Protein AF-A0A8S9QZL0-F1 (afdb_monomer)

Sequence (171 aa):
MKSRIELSNHKKEVDEIERLVFGTEIEQVEHLIVATAEAKIVEEADKMVEAKILKGDEPRAEKPVAKRADLMLKEVKLEDTTKFEQSPYDKLPFPQRVLTKAQKKVISKFRKDLSDIGLKLPAILGMREAHVQMMLIKDIVDHQAEVAELLNISTLKLDPPEVPNSVSTGC

Organism: Brassica cretica (NCBI:txid69181)

pLDDT: mean 72.07, std 17.58, range [36.28, 97.75]

Mean predicted aligned error: 22.28 Å

Radius of gyration: 30.9 Å; Cα contacts (8 Å, |Δi|>4): 18; chains: 1; bounding box: 81×70×77 Å

Solvent-accessible surface area (backbone atoms only — not comparable to full-atom values): 10980 Å² total; per-residue (Å²): 132,84,51,77,65,57,57,53,52,53,51,52,54,50,56,51,48,48,48,63,67,64,44,62,59,55,56,50,51,51,53,50,52,49,54,55,52,52,52,51,53,52,55,51,49,51,53,54,50,53,57,47,64,76,54,77,77,82,89,79,84,86,85,84,93,86,76,72,70,78,61,66,73,62,70,80,66,86,75,86,72,78,72,70,74,74,51,85,70,76,77,51,80,76,76,86,78,77,75,49,73,67,55,50,49,52,54,53,50,53,55,47,60,35,48,76,75,74,44,74,82,80,87,68,90,46,70,67,57,47,50,53,52,51,52,51,51,49,51,49,60,76,41,40,68,64,54,48,55,56,50,53,61,58,64,71,70,65,72,71,81,78,74,78,79,78,83,82,80,87,134

Secondary structure (DSSP, 8-state):
---HHHHHHHHHHHHHHHHHHSSSHHHHHHHHHHHHHHHHHHHHHHHHHHHHHHS----------SS-TTTTTTTTSS---------TTSSSPPP-----HHHHHHHHHHHHHHHHTT-------SHHHHHHHHHHHHHHHHTHHHHHHHHHHHHTT-PPP----------

Structure (mmCIF, N/CA/C/O backbone):
data_AF-A0A8S9QZL0-F1
#
_entry.id   AF-A0A8S9QZL0-F1
#
loop_
_atom_site.group_PDB
_atom_site.id
_atom_site.type_symbol
_atom_site.label_atom_id
_atom_site.label_alt_id
_atom_site.label_comp_id
_atom_site.label_asym_id
_atom_site.label_entity_id
_atom_site.label_seq_id
_atom_site.pdbx_PDB_ins_code
_atom_site.Cartn_x
_atom_site.Cartn_y
_atom_site.Cartn_z
_atom_site.occupancy
_atom_site.B_iso_or_equiv
_atom_site.auth_seq_id
_atom_site.auth_comp_id
_atom_site.auth_asym_id
_atom_site.auth_atom_id
_atom_site.pdbx_PDB_model_num
ATOM 1 N N . MET A 1 1 ? -17.392 31.979 19.914 1.00 58.16 1 MET A N 1
ATOM 2 C CA . MET A 1 1 ? -16.120 32.524 19.392 1.00 58.16 1 MET A CA 1
ATOM 3 C C . MET A 1 1 ? -15.154 32.587 20.562 1.00 58.16 1 MET A C 1
ATOM 5 O O . MET A 1 1 ? -15.497 33.250 21.530 1.00 58.16 1 MET A O 1
ATOM 9 N N . LYS A 1 2 ? -14.039 31.841 20.542 1.00 61.00 2 LYS A N 1
ATOM 10 C CA . LYS A 1 2 ? -13.028 31.941 21.610 1.00 61.00 2 LYS A CA 1
ATOM 11 C C . LYS A 1 2 ? -12.351 33.307 21.538 1.00 61.00 2 LYS A C 1
ATOM 13 O O . LYS A 1 2 ? -12.067 33.798 20.444 1.00 61.00 2 LYS A O 1
ATOM 18 N N . SER A 1 3 ? -12.128 33.913 22.694 1.00 73.94 3 SER A N 1
ATOM 19 C CA . SER A 1 3 ? -11.537 35.243 22.825 1.00 73.94 3 SER A CA 1
ATOM 20 C C . SER A 1 3 ? -10.107 35.248 22.263 1.00 73.94 3 SER A C 1
ATOM 22 O O . SER A 1 3 ? -9.373 34.274 22.425 1.00 73.94 3 SER A O 1
ATOM 24 N N . ARG A 1 4 ? -9.652 36.352 21.651 1.00 71.25 4 ARG A N 1
ATOM 25 C CA . ARG A 1 4 ? -8.275 36.492 21.110 1.00 71.25 4 ARG A CA 1
ATOM 26 C C . ARG A 1 4 ? -7.185 36.155 22.146 1.00 71.25 4 ARG A C 1
ATOM 28 O O . ARG A 1 4 ? -6.126 35.650 21.790 1.00 71.25 4 ARG A O 1
ATOM 35 N N . ILE A 1 5 ? -7.478 36.403 23.423 1.00 69.81 5 ILE A N 1
ATOM 36 C CA . ILE A 1 5 ? -6.612 36.125 24.577 1.00 69.81 5 ILE A CA 1
ATOM 37 C C . ILE A 1 5 ? -6.512 34.613 24.856 1.00 69.81 5 ILE A C 1
ATOM 39 O O . ILE A 1 5 ? -5.422 34.108 25.101 1.00 69.81 5 ILE A O 1
ATOM 43 N N . GLU A 1 6 ? -7.611 33.863 24.735 1.00 69.12 6 GLU A N 1
ATOM 44 C CA . GLU A 1 6 ? -7.622 32.402 24.929 1.00 69.12 6 GLU A CA 1
ATOM 45 C C . GLU A 1 6 ? -6.837 31.677 23.831 1.00 69.12 6 GLU A C 1
ATOM 47 O O . GLU A 1 6 ? -6.118 30.720 24.108 1.00 69.12 6 GLU A O 1
ATOM 52 N N . LEU A 1 7 ? -6.934 32.159 22.586 1.00 70.38 7 LEU A N 1
ATOM 53 C CA . LEU A 1 7 ? -6.159 31.619 21.463 1.00 70.38 7 LEU A CA 1
ATOM 54 C C . LEU A 1 7 ? -4.654 31.866 21.642 1.00 70.38 7 LEU A C 1
ATOM 56 O O . LEU A 1 7 ? -3.847 30.993 21.328 1.00 70.38 7 LEU A O 1
ATOM 60 N N . SER A 1 8 ? -4.279 33.030 22.184 1.00 74.69 8 SER A N 1
ATOM 61 C CA 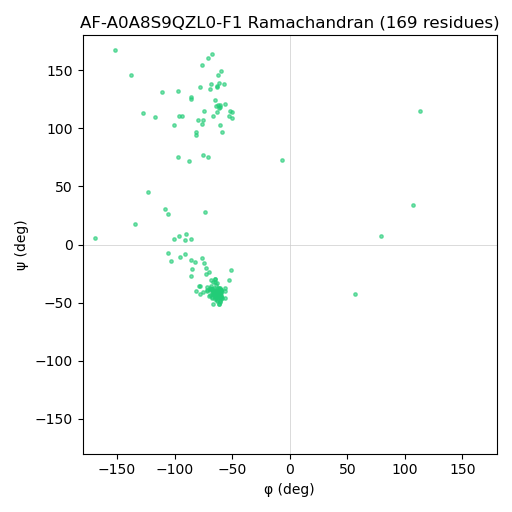. SER A 1 8 ? -2.884 33.363 22.490 1.00 74.69 8 SER A CA 1
ATOM 62 C C . SER A 1 8 ? -2.307 32.486 23.604 1.00 74.69 8 SER A C 1
ATOM 64 O O . SER A 1 8 ? -1.148 32.088 23.521 1.00 74.69 8 SER A O 1
ATOM 66 N N . ASN A 1 9 ? -3.086 32.186 24.644 1.00 80.50 9 ASN A N 1
ATOM 67 C CA . ASN A 1 9 ? -2.623 31.331 25.740 1.00 80.50 9 ASN A CA 1
ATOM 68 C C . ASN A 1 9 ? -2.446 29.883 25.275 1.00 80.50 9 ASN A C 1
ATOM 70 O O . ASN A 1 9 ? -1.407 29.284 25.532 1.00 80.50 9 ASN A O 1
ATOM 74 N N . HIS A 1 10 ? -3.404 29.365 24.500 1.00 77.25 10 HIS A N 1
ATOM 75 C CA . HIS A 1 10 ? -3.320 28.012 23.957 1.00 77.25 10 HIS A CA 1
ATOM 76 C C . HIS A 1 10 ? -2.107 27.822 23.037 1.00 77.25 10 HIS A C 1
ATOM 78 O O . HIS A 1 10 ? -1.446 26.791 23.093 1.00 77.25 10 HIS A O 1
ATOM 84 N N . LYS A 1 11 ? -1.771 28.827 22.217 1.00 82.00 11 LYS A N 1
ATOM 85 C CA . LYS A 1 11 ? -0.594 28.756 21.344 1.00 82.00 11 LYS A CA 1
ATOM 86 C C . LYS A 1 11 ? 0.712 28.646 22.143 1.00 82.00 11 LYS A C 1
ATOM 88 O O . LYS A 1 11 ? 1.556 27.835 21.790 1.00 82.00 11 LYS A O 1
ATOM 93 N N . LYS A 1 12 ? 0.843 29.392 23.245 1.00 80.88 12 LYS A N 1
ATOM 94 C CA . LYS A 1 12 ? 2.026 29.323 24.121 1.00 80.88 12 LYS A CA 1
ATOM 95 C C . LYS A 1 12 ? 2.161 27.976 24.832 1.00 80.88 12 LYS A C 1
ATOM 97 O O . LYS A 1 12 ? 3.270 27.465 24.918 1.00 80.88 12 LYS A O 1
ATOM 102 N N . GLU A 1 13 ? 1.054 27.399 25.304 1.00 79.88 13 GLU A N 1
ATOM 103 C CA . GLU A 1 13 ? 1.063 26.063 25.920 1.00 79.88 13 GLU A CA 1
ATOM 104 C C . GLU A 1 13 ? 1.480 24.979 24.922 1.00 79.88 13 GLU A C 1
ATOM 106 O O . GLU A 1 13 ? 2.262 24.098 25.265 1.00 79.88 13 GLU A O 1
ATOM 111 N N . VAL A 1 14 ? 1.001 25.051 23.676 1.00 79.75 14 VAL A N 1
ATOM 112 C CA . VAL A 1 14 ? 1.388 24.098 22.625 1.00 79.75 14 VAL A CA 1
ATOM 113 C C . VAL A 1 14 ? 2.879 24.206 22.303 1.00 79.75 14 VAL A C 1
ATOM 115 O O . VAL A 1 14 ? 3.547 23.178 22.241 1.00 79.75 14 VAL A O 1
ATOM 118 N N . ASP A 1 15 ? 3.410 25.423 22.167 1.00 80.88 15 ASP A N 1
ATOM 119 C CA . ASP A 1 15 ? 4.830 25.641 21.861 1.00 80.88 15 ASP A CA 1
ATOM 120 C C . ASP A 1 15 ? 5.745 25.182 23.026 1.00 80.88 15 ASP A C 1
ATOM 122 O O . ASP A 1 15 ? 6.849 24.683 22.810 1.00 80.88 15 ASP A O 1
ATOM 126 N N . GLU A 1 16 ? 5.288 25.295 24.278 1.00 80.81 16 GLU A N 1
ATOM 127 C CA . GLU A 1 16 ? 5.994 24.773 25.456 1.00 80.81 16 GLU A CA 1
ATOM 128 C C . GLU A 1 16 ? 5.948 23.241 25.546 1.00 80.81 16 GLU A C 1
ATOM 130 O O . GLU A 1 16 ? 6.963 22.621 25.872 1.00 80.81 16 GLU A O 1
ATOM 135 N N . ILE A 1 17 ? 4.811 22.625 25.210 1.00 74.25 17 ILE A N 1
ATOM 136 C CA . ILE A 1 17 ? 4.681 21.165 25.125 1.00 74.25 17 ILE A CA 1
ATOM 137 C C . ILE A 1 17 ? 5.569 20.620 24.007 1.00 74.25 17 ILE A C 1
ATOM 139 O O . ILE A 1 17 ? 6.259 19.630 24.218 1.00 74.25 17 ILE A O 1
ATOM 143 N N . GLU A 1 18 ? 5.607 21.269 22.844 1.00 73.75 18 GLU A N 1
ATOM 144 C CA . GLU A 1 18 ? 6.483 20.880 21.736 1.00 73.75 18 GLU A CA 1
ATOM 145 C C . GLU A 1 18 ? 7.957 20.948 22.154 1.00 73.75 18 GLU A C 1
ATOM 147 O O . GLU A 1 18 ? 8.696 19.983 21.971 1.00 73.75 18 GLU A O 1
ATOM 152 N N . ARG A 1 19 ? 8.366 22.026 22.834 1.00 75.50 19 ARG A N 1
ATOM 153 C CA . ARG A 1 19 ? 9.720 22.152 23.389 1.00 75.50 19 ARG A CA 1
ATOM 154 C C . ARG A 1 19 ? 10.028 21.105 24.463 1.00 75.50 19 ARG A C 1
ATOM 156 O O . ARG A 1 19 ? 11.178 20.716 24.582 1.00 75.50 19 ARG A O 1
ATOM 163 N N . LEU A 1 20 ? 9.061 20.673 25.271 1.00 70.38 20 LEU A N 1
ATOM 164 C CA . LEU A 1 20 ? 9.276 19.643 26.299 1.00 70.38 20 LEU A CA 1
ATOM 165 C C . LEU A 1 20 ? 9.293 18.224 25.718 1.00 70.38 20 LEU A C 1
ATOM 167 O O . LEU A 1 20 ? 10.046 17.383 26.195 1.00 70.38 20 LEU A O 1
ATOM 171 N N . VAL A 1 21 ? 8.473 17.954 24.701 1.00 65.94 21 VAL A N 1
ATOM 172 C CA . VAL A 1 21 ? 8.367 16.637 24.056 1.00 65.94 21 VAL A CA 1
ATOM 173 C C . VAL A 1 21 ? 9.531 16.407 23.101 1.00 65.94 21 VAL A C 1
ATOM 175 O O . VAL A 1 21 ? 10.111 15.331 23.107 1.00 65.94 21 VAL A O 1
ATOM 178 N N . PHE A 1 22 ? 9.903 17.411 22.311 1.00 63.31 22 PHE A N 1
ATOM 179 C CA . PHE A 1 22 ? 11.007 17.324 21.350 1.00 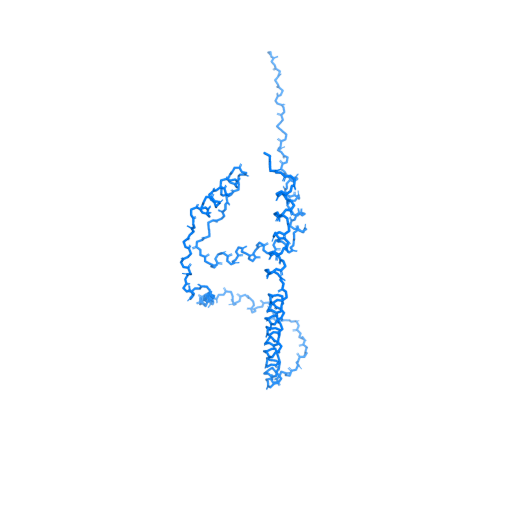63.31 22 PHE A CA 1
ATOM 180 C C . PHE A 1 22 ? 12.301 17.968 21.865 1.00 63.31 22 PHE A C 1
ATOM 182 O O . PHE A 1 22 ? 13.287 18.059 21.141 1.00 63.31 22 PHE A O 1
ATOM 189 N N . GLY A 1 23 ? 12.321 18.432 23.114 1.00 62.00 23 GLY A N 1
ATOM 190 C CA . GLY A 1 23 ? 13.484 19.086 23.697 1.00 62.00 23 GLY A CA 1
ATOM 191 C C . GLY A 1 23 ? 14.572 18.098 24.055 1.00 62.00 23 GLY A C 1
ATOM 192 O O . GLY A 1 23 ? 14.467 17.438 25.081 1.00 62.00 23 GLY A O 1
ATOM 193 N N . THR A 1 24 ? 15.647 18.093 23.267 1.00 60.09 24 THR A N 1
ATOM 194 C CA . THR A 1 24 ? 17.014 17.608 23.555 1.00 60.09 24 THR A CA 1
ATOM 195 C C . THR A 1 24 ? 17.206 16.155 24.009 1.00 60.09 24 THR A C 1
ATOM 197 O O . THR A 1 24 ? 18.134 15.520 23.530 1.00 60.09 24 THR A O 1
ATOM 200 N N . GLU A 1 25 ? 16.391 15.591 24.897 1.00 60.75 25 GLU A N 1
ATOM 201 C CA . GLU A 1 25 ? 16.564 14.233 25.427 1.00 60.75 25 GLU A CA 1
ATOM 202 C C . GLU A 1 25 ? 16.147 13.163 24.412 1.00 60.75 25 GLU A C 1
ATOM 204 O O . GLU A 1 25 ? 16.859 12.176 24.245 1.00 60.75 25 GLU A O 1
ATOM 209 N N . ILE A 1 26 ? 15.045 13.369 23.677 1.00 64.88 26 ILE A N 1
ATOM 210 C CA . ILE A 1 26 ? 14.616 12.428 22.625 1.00 64.88 26 ILE A CA 1
ATOM 211 C C . ILE A 1 26 ? 15.606 12.435 21.458 1.00 64.88 26 ILE A C 1
ATOM 213 O O . ILE A 1 26 ? 16.046 11.375 21.025 1.00 64.88 26 ILE A O 1
ATOM 217 N N . GLU A 1 27 ? 16.023 13.618 21.012 1.00 65.56 27 GLU A N 1
ATOM 218 C CA . GLU A 1 27 ? 17.015 13.782 19.944 1.00 65.56 27 GLU A CA 1
ATOM 219 C C . GLU A 1 27 ? 18.371 13.155 20.330 1.00 65.56 27 GLU A C 1
ATOM 221 O O . GLU A 1 27 ? 18.987 12.446 19.534 1.00 65.56 27 GLU A O 1
ATOM 226 N N . GLN A 1 28 ? 18.812 13.311 21.586 1.00 70.50 28 GLN A N 1
ATOM 227 C CA . GLN A 1 28 ? 20.020 12.646 22.097 1.00 70.50 28 GLN A CA 1
ATOM 228 C C . GLN A 1 28 ? 19.890 11.118 22.121 1.00 70.50 28 GLN A C 1
ATOM 230 O O . GLN A 1 28 ? 20.847 10.416 21.786 1.00 70.50 28 GLN A O 1
ATOM 235 N N . VAL A 1 29 ? 18.723 10.589 22.499 1.00 73.62 29 VAL A N 1
ATOM 236 C CA . VAL A 1 29 ? 18.461 9.143 22.487 1.00 73.62 29 VAL A CA 1
ATOM 237 C C . VAL A 1 29 ? 18.453 8.605 21.056 1.00 73.62 29 VAL A C 1
ATOM 239 O O . VAL A 1 29 ? 19.046 7.556 20.807 1.00 73.62 29 VAL A O 1
ATOM 242 N N . GLU A 1 30 ? 17.858 9.325 20.105 1.00 76.62 30 GLU A N 1
ATOM 243 C CA . GLU A 1 30 ? 17.883 8.961 18.684 1.00 76.62 30 GLU A CA 1
ATOM 244 C C . GLU A 1 30 ? 19.315 8.913 18.140 1.00 76.62 30 GLU A C 1
ATOM 246 O O . GLU A 1 30 ? 19.722 7.892 17.579 1.00 76.62 30 GLU A O 1
ATOM 251 N N . HIS A 1 31 ? 20.118 9.952 18.389 1.00 75.50 31 HIS A N 1
ATOM 252 C CA . HIS A 1 31 ? 21.528 9.974 17.991 1.00 75.50 31 HIS A CA 1
ATOM 253 C C . HIS A 1 31 ? 22.341 8.832 18.620 1.00 75.50 31 HIS A C 1
ATOM 255 O O . HIS A 1 31 ? 23.150 8.202 17.934 1.00 75.50 31 HIS A O 1
ATOM 261 N N . LEU A 1 32 ? 22.115 8.517 19.900 1.00 79.88 32 LEU A N 1
ATOM 262 C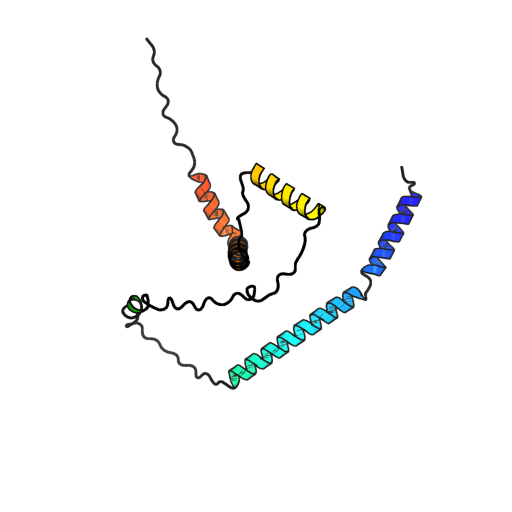 CA . LEU A 1 32 ? 22.796 7.417 20.589 1.00 79.88 32 LEU A CA 1
ATOM 263 C C . LEU A 1 32 ? 22.421 6.047 20.005 1.00 79.88 32 LEU A C 1
ATOM 265 O O . LEU A 1 32 ? 23.291 5.185 19.844 1.00 79.88 32 LEU A O 1
ATOM 269 N N . ILE A 1 33 ? 21.141 5.836 19.681 1.00 82.94 33 ILE A N 1
ATOM 270 C CA . ILE A 1 33 ? 20.657 4.594 19.064 1.00 82.94 33 ILE A CA 1
ATOM 271 C C . ILE A 1 33 ? 21.287 4.416 17.682 1.00 82.94 33 ILE A C 1
ATOM 273 O O . ILE A 1 33 ? 21.782 3.326 17.385 1.00 82.94 33 ILE A O 1
ATOM 277 N N . VAL A 1 34 ? 21.313 5.477 16.870 1.00 86.25 34 VAL A N 1
ATOM 278 C CA . VAL A 1 34 ? 21.918 5.456 15.530 1.00 86.25 34 VAL A CA 1
ATOM 279 C C . VAL A 1 34 ? 23.413 5.151 15.620 1.00 86.25 34 VAL A C 1
ATOM 281 O O . VAL A 1 34 ? 23.858 4.174 15.021 1.00 86.25 34 VAL A O 1
ATOM 284 N N . ALA A 1 35 ? 24.166 5.876 16.452 1.00 82.50 35 ALA A N 1
ATOM 285 C CA . ALA A 1 35 ? 25.606 5.655 16.607 1.00 82.50 35 ALA A CA 1
ATOM 286 C C . ALA A 1 35 ? 25.933 4.233 17.107 1.00 82.50 35 ALA A C 1
ATOM 288 O O . ALA A 1 35 ? 26.886 3.598 16.655 1.00 82.50 35 ALA A O 1
ATOM 289 N N . THR A 1 36 ? 25.113 3.696 18.016 1.00 85.00 36 THR A N 1
ATOM 290 C CA . THR A 1 36 ? 25.281 2.328 18.533 1.00 85.00 36 THR A CA 1
ATOM 291 C C . THR A 1 36 ? 24.970 1.271 17.470 1.00 85.00 36 THR A C 1
ATOM 293 O O . THR A 1 36 ? 25.618 0.224 17.432 1.00 85.00 36 THR A O 1
ATOM 296 N N . ALA A 1 37 ? 23.970 1.510 16.618 1.00 86.62 37 ALA A N 1
ATOM 297 C CA . ALA A 1 37 ? 23.627 0.606 15.526 1.00 86.62 37 ALA A CA 1
ATOM 298 C C . ALA A 1 37 ? 24.705 0.614 14.434 1.00 86.62 37 ALA A C 1
ATOM 300 O O . ALA A 1 37 ? 25.136 -0.455 14.001 1.00 86.62 37 ALA A O 1
ATOM 301 N N . GLU A 1 38 ? 25.190 1.795 14.048 1.00 84.81 38 GLU A N 1
ATOM 302 C CA . GLU A 1 38 ? 26.277 1.954 13.078 1.00 84.81 38 GLU A CA 1
ATOM 303 C C . GLU A 1 38 ? 27.556 1.248 13.546 1.00 84.81 38 GLU A C 1
ATOM 305 O O . GLU A 1 38 ? 28.133 0.465 12.791 1.00 84.81 38 GLU A O 1
ATOM 310 N N . ALA A 1 39 ? 27.950 1.428 14.812 1.00 85.00 39 ALA A N 1
ATOM 311 C CA . ALA A 1 39 ? 29.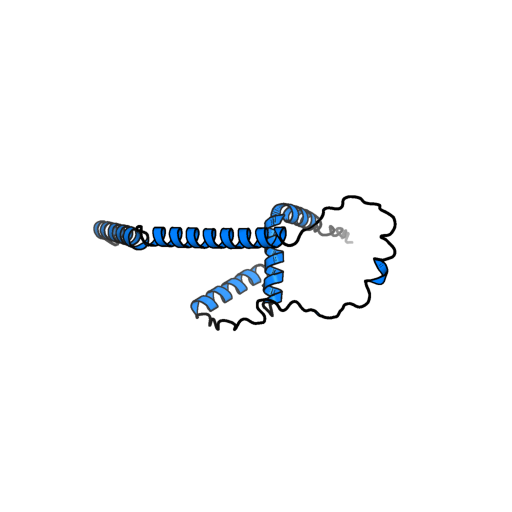131 0.767 15.370 1.00 85.00 39 ALA A CA 1
ATOM 312 C C . ALA A 1 39 ? 29.038 -0.770 15.314 1.00 85.00 39 ALA A C 1
ATOM 314 O O . ALA A 1 39 ? 30.020 -1.435 14.986 1.00 85.00 39 ALA A O 1
ATOM 315 N N . LYS A 1 40 ? 27.854 -1.343 15.576 1.00 86.06 40 LYS A N 1
ATOM 316 C CA . LYS A 1 40 ? 27.633 -2.799 15.498 1.00 86.06 40 LYS A CA 1
ATOM 317 C C . LYS A 1 40 ? 27.736 -3.333 14.071 1.00 86.06 40 LYS A C 1
ATOM 319 O O . LYS A 1 40 ? 28.277 -4.416 13.872 1.00 86.06 40 LYS A O 1
ATOM 324 N N . ILE A 1 41 ? 27.237 -2.581 13.090 1.00 86.00 41 ILE A N 1
ATOM 325 C CA . ILE A 1 41 ? 27.311 -2.964 11.673 1.00 86.00 41 ILE A CA 1
ATOM 326 C C . ILE A 1 41 ? 28.767 -2.961 11.195 1.00 86.00 41 ILE A C 1
ATOM 328 O O . ILE A 1 41 ? 29.183 -3.888 10.503 1.00 86.00 41 ILE A O 1
ATOM 332 N N . VAL A 1 42 ? 29.549 -1.948 11.586 1.00 84.38 42 VAL A N 1
ATOM 333 C CA . VAL A 1 42 ? 30.979 -1.867 11.244 1.00 84.38 42 VAL A CA 1
ATOM 334 C C . VAL A 1 42 ? 31.761 -3.018 11.885 1.00 84.38 42 VAL A C 1
ATOM 336 O O . VAL A 1 42 ? 32.512 -3.697 11.192 1.00 84.38 42 VAL A O 1
ATOM 339 N N . GLU A 1 43 ? 31.523 -3.313 13.167 1.00 85.56 43 GLU A N 1
ATOM 340 C CA . GLU A 1 43 ? 32.169 -4.436 13.864 1.00 85.56 43 GLU A CA 1
ATOM 341 C C . GLU A 1 43 ? 31.859 -5.795 13.202 1.00 85.56 43 GLU A C 1
ATOM 343 O O . GLU A 1 43 ? 32.737 -6.649 13.055 1.00 85.56 43 GLU A O 1
ATOM 348 N N . GLU A 1 44 ? 30.609 -6.014 12.786 1.00 83.31 44 GLU A N 1
ATOM 349 C CA . GLU A 1 44 ? 30.198 -7.240 12.095 1.00 83.31 44 GLU A CA 1
ATOM 350 C C . GLU A 1 44 ? 30.822 -7.348 10.694 1.00 83.31 44 GLU A C 1
ATOM 352 O O . GLU A 1 44 ? 31.255 -8.432 10.285 1.00 83.31 44 GLU A O 1
ATOM 357 N N . ALA A 1 45 ? 30.927 -6.227 9.975 1.00 77.62 45 ALA A N 1
ATOM 358 C CA . ALA A 1 45 ? 31.583 -6.170 8.674 1.00 77.62 45 ALA A CA 1
ATOM 359 C C . ALA A 1 45 ? 33.084 -6.483 8.775 1.00 77.62 45 ALA A C 1
ATOM 361 O O . ALA A 1 45 ? 33.581 -7.291 7.984 1.00 77.62 45 ALA A O 1
ATOM 362 N N . ASP A 1 46 ? 33.781 -5.930 9.772 1.00 80.38 46 ASP A N 1
ATOM 363 C CA . ASP A 1 46 ? 35.203 -6.201 10.013 1.00 80.38 46 ASP A CA 1
ATOM 364 C C . ASP A 1 46 ? 35.441 -7.684 10.326 1.00 80.38 46 ASP A C 1
ATOM 366 O O . ASP A 1 46 ? 36.299 -8.322 9.711 1.00 80.38 46 ASP A O 1
ATOM 370 N N . LYS A 1 47 ? 34.602 -8.285 11.181 1.00 79.06 47 LYS A N 1
ATOM 371 C CA . LYS A 1 47 ? 34.638 -9.733 11.464 1.00 79.06 47 LYS A CA 1
ATOM 372 C C . LYS A 1 47 ? 34.403 -10.583 10.213 1.00 79.06 47 LYS A C 1
ATOM 374 O O . LYS A 1 47 ? 35.049 -11.619 10.036 1.00 79.06 47 LYS A O 1
ATOM 379 N N . MET A 1 48 ? 33.489 -10.172 9.331 1.00 74.69 48 MET A N 1
ATOM 380 C CA . MET A 1 48 ? 33.223 -10.880 8.074 1.00 74.69 48 MET A CA 1
ATOM 381 C C . MET A 1 48 ? 34.401 -10.773 7.095 1.00 74.69 48 MET A C 1
ATOM 383 O O . MET A 1 48 ? 34.701 -11.744 6.395 1.00 74.69 48 MET A O 1
ATOM 387 N N . VAL A 1 49 ? 35.065 -9.618 7.027 1.00 73.88 49 VAL A N 1
ATOM 388 C CA . VAL A 1 49 ? 36.261 -9.417 6.196 1.00 73.88 49 VAL A CA 1
ATOM 389 C C . VAL A 1 49 ? 37.428 -10.245 6.730 1.00 73.88 49 VAL A C 1
ATOM 391 O O . VAL A 1 49 ? 38.052 -10.971 5.958 1.00 73.88 49 VAL A O 1
ATOM 394 N N . GLU A 1 50 ? 37.671 -10.232 8.038 1.00 70.31 50 GLU A N 1
ATOM 395 C CA . GLU A 1 50 ? 38.723 -11.033 8.671 1.00 70.31 50 GLU A CA 1
ATOM 396 C C . GLU A 1 50 ? 38.501 -12.543 8.447 1.00 70.31 50 GLU A C 1
ATOM 398 O O . GLU A 1 50 ? 39.422 -13.269 8.060 1.00 70.31 50 GLU A O 1
ATOM 403 N N . ALA A 1 51 ? 37.252 -13.013 8.554 1.00 67.94 51 ALA A N 1
ATOM 404 C CA . ALA A 1 51 ? 36.885 -14.400 8.259 1.00 67.94 51 ALA A CA 1
ATOM 405 C C . ALA A 1 51 ? 37.082 -14.793 6.781 1.00 67.94 51 ALA A C 1
ATOM 407 O O . ALA A 1 51 ? 37.340 -15.965 6.488 1.00 67.94 51 ALA A O 1
ATOM 408 N N . LYS A 1 52 ? 36.958 -13.839 5.847 1.00 66.00 52 LYS A N 1
ATOM 409 C CA . LYS A 1 52 ? 37.236 -14.051 4.417 1.00 66.00 52 LYS A CA 1
ATOM 410 C C . LYS A 1 52 ? 38.733 -14.041 4.115 1.00 66.00 52 LYS A C 1
ATOM 412 O O . LYS A 1 52 ? 39.174 -14.834 3.298 1.00 66.00 52 LYS A O 1
ATOM 417 N N . ILE A 1 53 ? 39.522 -13.216 4.802 1.00 62.06 53 ILE A N 1
ATOM 418 C CA . ILE A 1 53 ? 40.984 -13.182 4.637 1.00 62.06 53 ILE A CA 1
ATOM 419 C C . ILE A 1 53 ? 41.634 -14.473 5.173 1.00 62.06 53 ILE A C 1
ATOM 421 O O . ILE A 1 53 ? 42.572 -14.983 4.565 1.00 62.06 53 ILE A O 1
ATOM 425 N N . LEU A 1 54 ? 41.109 -15.055 6.261 1.00 58.44 54 LEU A N 1
ATOM 426 C CA . LEU A 1 54 ? 41.570 -16.350 6.795 1.00 58.44 54 LEU A CA 1
ATOM 427 C C . LEU A 1 54 ? 41.198 -17.556 5.908 1.00 58.44 54 LEU A C 1
ATOM 429 O O . LEU A 1 54 ? 41.864 -18.590 5.967 1.00 58.44 54 LEU A O 1
ATOM 433 N N . LYS A 1 55 ? 40.157 -17.441 5.074 1.00 54.06 55 LYS A N 1
ATOM 434 C CA . LYS A 1 55 ? 39.775 -18.438 4.061 1.00 54.06 55 LYS A CA 1
ATOM 435 C C . LYS A 1 55 ? 40.351 -18.017 2.708 1.00 54.06 55 LYS A C 1
ATOM 437 O O . LYS A 1 55 ? 39.633 -17.496 1.869 1.00 54.06 55 LYS A O 1
ATOM 442 N N . GLY A 1 56 ? 41.659 -18.196 2.535 1.00 51.62 56 GLY A N 1
ATOM 443 C CA . GLY A 1 56 ? 42.384 -17.754 1.342 1.00 51.62 56 GLY A CA 1
ATOM 444 C C . GLY A 1 56 ? 41.739 -18.198 0.024 1.00 51.62 56 GLY A C 1
ATOM 445 O O . GLY A 1 56 ? 41.739 -19.384 -0.294 1.00 51.62 56 GLY A O 1
ATOM 446 N N . ASP A 1 57 ? 41.253 -17.229 -0.752 1.00 42.62 57 ASP A N 1
ATOM 447 C CA . ASP A 1 57 ? 40.884 -17.406 -2.155 1.00 42.62 57 ASP A CA 1
ATOM 448 C C . ASP A 1 57 ? 42.057 -16.954 -3.042 1.00 42.62 57 ASP A C 1
ATOM 450 O O . ASP A 1 57 ? 42.393 -15.771 -3.132 1.00 42.62 57 ASP A O 1
ATOM 454 N N . GLU A 1 58 ? 42.696 -17.920 -3.705 1.00 42.47 58 GLU A N 1
ATOM 455 C CA . GLU A 1 58 ? 43.594 -17.693 -4.841 1.00 42.47 58 GLU A CA 1
ATOM 456 C C . GLU A 1 58 ? 42.776 -17.210 -6.060 1.00 42.47 58 GLU A C 1
ATOM 458 O O . GLU A 1 58 ? 41.768 -17.836 -6.404 1.00 42.47 58 GLU A O 1
ATOM 463 N N . PRO A 1 59 ? 43.197 -16.159 -6.789 1.00 48.53 59 PRO A N 1
ATOM 464 C CA . PRO A 1 59 ? 42.497 -15.708 -7.982 1.00 48.53 59 PRO A CA 1
ATOM 465 C C . PRO A 1 59 ? 42.983 -16.499 -9.201 1.00 48.53 59 PRO A C 1
ATOM 467 O O . PRO A 1 59 ? 44.173 -16.503 -9.519 1.00 48.53 59 PRO A O 1
ATOM 470 N N . ARG A 1 60 ? 42.071 -17.133 -9.947 1.00 39.62 60 ARG A N 1
ATOM 471 C CA . ARG A 1 60 ? 42.380 -17.672 -11.281 1.00 39.62 60 ARG A CA 1
ATOM 472 C C . ARG A 1 60 ? 41.547 -16.983 -12.349 1.00 39.62 60 ARG A C 1
ATOM 474 O O . ARG A 1 60 ? 40.334 -17.155 -12.440 1.00 39.62 60 ARG A O 1
ATOM 481 N N . ALA A 1 61 ? 42.246 -16.188 -13.150 1.00 45.41 61 ALA A N 1
ATOM 482 C CA . ALA A 1 61 ? 41.797 -15.731 -14.449 1.00 45.41 61 ALA A CA 1
ATOM 483 C C . ALA A 1 61 ? 41.791 -16.890 -15.466 1.00 45.41 61 ALA A C 1
ATOM 485 O O . ALA A 1 61 ? 42.505 -17.874 -15.300 1.00 45.41 61 ALA A O 1
ATOM 486 N N . GLU A 1 62 ? 41.031 -16.667 -16.544 1.00 40.06 62 GLU A N 1
ATOM 487 C CA . GLU A 1 62 ? 41.140 -17.265 -17.887 1.00 40.06 62 GLU A CA 1
ATOM 488 C C . GLU A 1 62 ? 39.994 -18.200 -18.339 1.00 40.06 62 GLU A C 1
ATOM 490 O O . GLU A 1 62 ? 39.727 -19.274 -17.803 1.00 40.06 62 GLU A O 1
ATOM 495 N N . LYS A 1 63 ? 39.285 -17.727 -19.376 1.00 46.81 63 LYS A N 1
ATOM 496 C CA . LYS A 1 63 ? 38.247 -18.430 -20.152 1.00 46.81 63 LYS A CA 1
ATOM 497 C C . LYS A 1 63 ? 38.925 -19.425 -21.112 1.00 46.81 63 LYS A C 1
ATOM 499 O O . LYS A 1 63 ? 39.996 -19.119 -21.624 1.00 46.81 63 LYS A O 1
ATOM 504 N N . PRO A 1 64 ? 38.241 -20.511 -21.522 1.00 43.31 64 PRO A N 1
ATOM 505 C CA . PRO A 1 64 ? 37.696 -20.453 -22.880 1.00 43.31 64 PRO A CA 1
ATOM 506 C C . PRO A 1 64 ? 36.269 -21.008 -23.033 1.00 43.31 64 PRO A C 1
ATOM 508 O O . PRO A 1 64 ? 35.827 -21.964 -22.396 1.00 43.31 64 PRO A O 1
ATOM 511 N N . VAL A 1 65 ? 35.556 -20.350 -23.943 1.00 46.47 65 VAL A N 1
ATOM 512 C CA . VAL A 1 65 ? 34.200 -20.602 -24.435 1.00 46.47 65 VAL A CA 1
ATOM 513 C C . VAL A 1 65 ? 34.244 -21.735 -25.465 1.00 46.47 65 VAL A C 1
ATOM 515 O O . VAL A 1 65 ? 34.729 -21.495 -26.560 1.00 46.47 65 VAL A O 1
ATOM 518 N N . ALA A 1 66 ? 33.759 -22.945 -25.142 1.00 46.31 66 ALA A N 1
ATOM 519 C CA . ALA A 1 66 ? 33.421 -23.973 -26.156 1.00 46.31 66 ALA A CA 1
ATOM 520 C C . ALA A 1 66 ? 32.641 -25.220 -25.659 1.00 46.31 66 ALA A C 1
ATOM 522 O O . ALA A 1 66 ? 32.465 -26.153 -26.435 1.00 46.31 66 ALA A O 1
ATOM 523 N N . LYS A 1 67 ? 32.187 -25.315 -24.395 1.00 49.97 67 LYS A N 1
ATOM 524 C CA . LYS A 1 67 ? 31.560 -26.562 -23.874 1.00 49.97 67 LYS A CA 1
ATOM 525 C C . LYS A 1 67 ? 30.258 -26.375 -23.076 1.00 49.97 67 LYS A C 1
ATOM 527 O O . LYS A 1 67 ? 29.863 -27.261 -22.331 1.00 49.97 67 LYS A O 1
ATOM 532 N N . ARG A 1 68 ? 29.589 -25.220 -23.195 1.00 50.22 68 ARG A N 1
ATOM 533 C CA . ARG A 1 68 ? 28.454 -24.842 -22.321 1.00 50.22 68 ARG A CA 1
ATOM 534 C C . ARG A 1 68 ? 27.053 -25.241 -22.806 1.00 50.22 68 ARG A C 1
ATOM 536 O O . ARG A 1 68 ? 26.123 -25.101 -22.027 1.00 50.22 68 ARG A O 1
ATOM 543 N N . ALA A 1 69 ? 26.874 -25.740 -24.029 1.00 49.91 69 ALA A N 1
ATOM 544 C CA . ALA A 1 69 ? 25.527 -26.045 -24.529 1.00 49.91 69 ALA A CA 1
ATOM 545 C C . ALA A 1 69 ? 24.982 -27.406 -24.042 1.00 49.91 69 ALA A C 1
ATOM 547 O O . ALA A 1 69 ? 23.824 -27.490 -23.649 1.00 49.91 69 ALA A O 1
ATOM 548 N N . ASP A 1 70 ? 25.818 -28.448 -23.978 1.00 45.59 70 ASP A N 1
ATOM 549 C CA . ASP A 1 70 ? 25.344 -29.822 -23.718 1.00 45.59 70 ASP A CA 1
ATOM 550 C C . ASP A 1 70 ? 25.114 -30.172 -22.238 1.00 45.59 70 ASP A C 1
ATOM 552 O O . ASP A 1 70 ? 24.430 -31.150 -21.937 1.00 45.59 70 ASP A O 1
ATOM 556 N N . LEU A 1 71 ? 25.634 -29.374 -21.298 1.00 51.00 71 LEU A N 1
ATOM 557 C CA . LEU A 1 71 ? 25.358 -29.554 -19.864 1.00 51.00 71 LEU A CA 1
ATOM 558 C C . LEU A 1 71 ? 24.060 -28.855 -19.423 1.00 51.00 71 LEU A C 1
ATOM 560 O O . LEU A 1 71 ? 23.391 -29.336 -18.516 1.00 51.00 71 LEU A O 1
ATOM 564 N N . MET A 1 72 ? 23.643 -27.789 -20.115 1.00 49.78 72 MET A N 1
ATOM 565 C CA . MET A 1 72 ? 22.460 -26.996 -19.747 1.00 49.78 72 MET A CA 1
ATOM 566 C C . MET A 1 72 ? 21.124 -27.695 -20.060 1.00 49.78 72 MET A C 1
ATOM 568 O O . MET A 1 72 ? 20.094 -27.298 -19.528 1.00 49.78 72 MET A O 1
ATOM 572 N N . LEU A 1 73 ? 21.110 -28.741 -20.899 1.00 49.97 73 LEU A N 1
ATOM 573 C CA . LEU A 1 73 ? 19.875 -29.461 -21.255 1.00 49.97 73 LEU A CA 1
ATOM 574 C C . LEU A 1 73 ? 19.607 -30.714 -20.407 1.00 49.97 73 LEU A C 1
ATOM 576 O O . LEU A 1 73 ? 18.511 -31.270 -20.482 1.00 49.97 73 LEU A O 1
ATOM 580 N N . LYS A 1 74 ? 20.573 -31.169 -19.596 1.00 50.91 74 LYS A N 1
ATOM 581 C CA . LYS A 1 74 ? 20.413 -32.362 -18.741 1.00 50.91 74 LYS A CA 1
ATOM 582 C C . LYS A 1 74 ? 20.157 -32.054 -17.263 1.00 50.91 74 LYS A C 1
ATOM 584 O O . LYS A 1 74 ? 19.657 -32.933 -16.577 1.00 50.91 74 LYS A O 1
ATOM 589 N N . GLU A 1 75 ? 20.384 -30.823 -16.810 1.00 43.38 75 GLU A N 1
ATOM 590 C CA . GLU A 1 75 ? 20.115 -30.381 -15.426 1.00 43.38 75 GLU A CA 1
ATOM 591 C C . GLU A 1 75 ? 18.696 -29.790 -15.242 1.00 43.38 75 GLU A C 1
ATOM 593 O O . GLU A 1 75 ? 18.320 -29.349 -14.168 1.00 43.38 75 GLU A O 1
ATOM 598 N N . VAL A 1 76 ? 17.852 -29.815 -16.286 1.00 47.00 76 VAL A N 1
ATOM 599 C CA . VAL A 1 76 ? 16.421 -29.431 -16.201 1.00 47.00 76 VAL A CA 1
ATOM 600 C C . VAL A 1 76 ? 15.538 -30.609 -15.750 1.00 47.00 76 VAL A C 1
ATOM 602 O O . VAL A 1 76 ? 14.314 -30.511 -15.687 1.00 47.00 76 VAL A O 1
ATOM 605 N N . LYS A 1 77 ? 16.130 -31.757 -15.407 1.00 51.41 77 LYS A N 1
ATOM 606 C CA . LYS A 1 77 ? 15.394 -32.884 -14.834 1.00 51.41 77 LYS A CA 1
ATOM 607 C C . LYS A 1 77 ? 16.056 -33.324 -13.536 1.00 51.41 77 LYS A C 1
ATOM 609 O O . LYS A 1 77 ? 17.100 -33.960 -13.590 1.00 51.41 77 LYS A O 1
ATOM 614 N N . LEU A 1 78 ? 15.323 -33.111 -12.438 1.00 48.16 78 LEU A N 1
ATOM 615 C CA . LEU A 1 78 ? 15.377 -33.877 -11.184 1.00 48.16 78 LEU A CA 1
ATOM 616 C C . LEU A 1 78 ? 16.037 -33.238 -9.942 1.00 48.16 78 LEU A C 1
ATOM 618 O O . LEU A 1 78 ? 16.489 -33.974 -9.073 1.00 48.16 78 LEU A O 1
ATOM 622 N N . GLU A 1 79 ? 15.944 -31.922 -9.742 1.00 41.50 79 GLU A N 1
ATOM 623 C CA . GLU A 1 79 ? 16.078 -31.336 -8.392 1.00 41.50 79 GLU A CA 1
ATOM 624 C C . GLU A 1 79 ? 14.856 -30.498 -7.966 1.00 41.50 79 GLU A C 1
ATOM 626 O O . GLU A 1 79 ? 14.978 -29.469 -7.312 1.00 41.50 79 GLU A O 1
ATOM 631 N N . ASP A 1 80 ? 13.647 -31.020 -8.203 1.00 43.62 80 ASP A N 1
ATOM 632 C CA . ASP A 1 80 ? 12.427 -30.668 -7.444 1.00 43.62 80 ASP A CA 1
ATOM 633 C C . ASP A 1 80 ? 12.430 -31.288 -6.023 1.00 43.62 80 ASP A C 1
ATOM 635 O O . ASP A 1 80 ? 11.398 -31.534 -5.393 1.00 43.62 80 ASP A O 1
ATOM 639 N N . THR A 1 81 ? 13.609 -31.522 -5.442 1.00 36.28 81 THR A N 1
ATOM 640 C CA . THR A 1 81 ? 13.753 -31.654 -3.989 1.00 36.28 81 THR A CA 1
ATOM 641 C C . THR A 1 81 ? 13.657 -30.272 -3.371 1.00 36.28 81 THR A C 1
ATOM 643 O O . THR A 1 81 ? 14.657 -29.663 -3.004 1.00 36.28 81 THR A O 1
ATOM 646 N N . THR A 1 82 ? 12.415 -29.800 -3.297 1.00 47.59 82 THR A N 1
ATOM 647 C CA . THR A 1 82 ? 11.803 -28.932 -2.287 1.00 47.59 82 THR A CA 1
ATOM 648 C C . THR A 1 82 ? 12.703 -28.660 -1.072 1.00 47.59 82 THR A C 1
ATOM 650 O O . THR A 1 82 ? 12.451 -29.116 0.041 1.00 47.59 82 THR A O 1
ATOM 653 N N . LYS A 1 83 ? 13.745 -27.851 -1.249 1.00 44.97 83 LYS A N 1
ATOM 654 C CA . LYS A 1 83 ? 14.268 -26.995 -0.191 1.00 44.97 83 LYS A CA 1
ATOM 655 C C . LYS A 1 83 ? 13.452 -25.725 -0.308 1.00 44.97 83 LYS A C 1
ATOM 657 O O . LYS A 1 83 ? 13.912 -24.721 -0.838 1.00 44.97 83 LYS A O 1
ATOM 662 N N . PHE A 1 84 ? 12.186 -25.830 0.098 1.00 48.94 84 PHE A N 1
ATOM 663 C CA . PHE A 1 84 ? 11.337 -24.675 0.333 1.00 48.94 84 PHE A CA 1
ATOM 664 C C . PHE A 1 84 ? 12.084 -23.884 1.400 1.00 48.94 84 PHE A C 1
ATOM 666 O O . PHE A 1 84 ? 12.077 -24.274 2.567 1.00 48.94 84 PHE A O 1
ATOM 673 N N . GLU A 1 85 ? 12.857 -22.882 0.974 1.00 58.06 85 GLU A N 1
ATOM 674 C CA . GLU A 1 85 ? 13.555 -21.975 1.871 1.00 58.06 85 GLU A CA 1
ATOM 675 C C . GLU A 1 85 ? 12.497 -21.499 2.854 1.00 58.06 85 GLU A C 1
ATOM 677 O O . GLU A 1 85 ? 11.501 -20.878 2.464 1.00 58.06 85 GLU A O 1
ATOM 682 N N . GLN A 1 86 ? 12.617 -21.976 4.090 1.00 58.75 86 GLN A N 1
ATOM 683 C CA . GLN A 1 86 ? 11.608 -21.758 5.101 1.00 58.75 86 GLN A CA 1
ATOM 684 C C . GLN A 1 86 ? 11.588 -20.255 5.305 1.00 58.75 86 GLN A C 1
ATOM 686 O O . GLN A 1 86 ? 12.609 -19.675 5.684 1.00 58.75 86 GLN A O 1
ATOM 691 N N . SER A 1 87 ? 10.470 -19.623 4.949 1.00 63.12 87 SER A N 1
ATOM 692 C CA . SER A 1 87 ? 10.388 -18.175 4.979 1.00 63.12 87 SER A CA 1
ATOM 693 C C . SER A 1 87 ? 10.719 -17.747 6.406 1.00 63.12 87 SER A C 1
ATOM 695 O O . SER A 1 87 ? 10.229 -18.382 7.347 1.00 63.12 87 SER A O 1
ATOM 697 N N . PRO A 1 88 ? 11.512 -16.685 6.616 1.00 67.50 88 PRO A N 1
ATOM 698 C CA . PRO A 1 88 ? 11.761 -16.158 7.956 1.00 67.50 88 PRO A CA 1
ATOM 699 C C . PRO A 1 88 ? 10.464 -15.905 8.749 1.00 67.50 88 PRO A C 1
ATOM 701 O O . PRO A 1 88 ? 10.472 -15.910 9.977 1.00 67.50 88 PRO A O 1
ATOM 704 N N . TYR A 1 89 ? 9.336 -15.749 8.047 1.00 64.19 89 TYR A N 1
ATOM 705 C CA . TYR A 1 89 ? 7.999 -15.559 8.598 1.00 64.19 89 TYR A CA 1
ATOM 706 C C . TYR A 1 89 ? 7.244 -16.856 8.953 1.00 64.19 89 TYR A C 1
ATOM 708 O O . TYR A 1 89 ? 6.262 -16.778 9.684 1.00 64.19 89 TYR A O 1
ATOM 716 N N . ASP A 1 90 ? 7.695 -18.038 8.513 1.00 68.81 90 ASP A N 1
ATOM 717 C CA . ASP A 1 90 ? 7.036 -19.332 8.788 1.00 68.81 90 ASP A CA 1
ATOM 718 C C . ASP A 1 90 ? 7.210 -19.784 10.252 1.00 68.81 90 ASP A C 1
ATOM 720 O O . ASP A 1 90 ? 6.453 -20.619 10.745 1.00 68.81 90 ASP A O 1
ATOM 724 N N . LYS A 1 91 ? 8.214 -19.249 10.962 1.00 67.75 91 LYS A N 1
ATOM 725 C CA . LYS A 1 91 ? 8.542 -19.616 12.356 1.00 67.75 91 LYS A CA 1
ATOM 726 C C . LYS A 1 91 ? 8.141 -18.568 13.386 1.00 67.75 91 LYS A C 1
ATOM 728 O O . LYS A 1 91 ? 8.293 -18.807 14.583 1.00 67.75 91 LYS A O 1
ATOM 733 N N . LEU A 1 92 ? 7.690 -17.396 12.949 1.00 66.31 92 LEU A N 1
ATOM 734 C CA . LEU A 1 92 ? 7.397 -16.306 13.867 1.00 66.31 92 LEU A CA 1
ATOM 735 C C . LEU A 1 92 ? 5.969 -16.452 14.400 1.00 66.31 92 LEU A C 1
ATOM 737 O O . LEU A 1 92 ? 5.034 -16.549 13.601 1.00 66.31 92 LEU A O 1
ATOM 741 N N . PRO A 1 93 ? 5.765 -16.445 15.733 1.00 68.25 93 PRO A N 1
ATOM 742 C CA . PRO A 1 93 ? 4.422 -16.395 16.280 1.00 68.25 93 PRO A CA 1
ATOM 743 C C . PRO A 1 93 ? 3.772 -15.107 15.786 1.00 68.25 93 PRO A C 1
ATOM 745 O O . PRO A 1 93 ? 4.281 -14.009 16.022 1.00 68.25 93 PRO A O 1
ATOM 748 N N . PHE A 1 94 ? 2.666 -15.246 15.056 1.00 61.78 94 PHE A N 1
ATOM 749 C CA . PHE A 1 94 ? 1.971 -14.096 14.507 1.00 61.78 94 PHE A CA 1
ATOM 750 C C . PHE A 1 94 ? 1.521 -13.221 15.679 1.00 61.78 94 PHE A C 1
ATOM 752 O O . PHE A 1 94 ? 0.743 -13.695 16.514 1.00 61.78 94 PHE A O 1
ATOM 759 N N . PRO A 1 95 ? 1.987 -11.965 15.793 1.00 64.44 95 PRO A N 1
ATOM 760 C CA . PRO A 1 95 ? 1.488 -11.098 16.839 1.00 64.44 95 PRO A CA 1
ATOM 761 C C . PRO A 1 95 ? -0.008 -10.943 16.590 1.00 64.44 95 PRO A C 1
ATOM 763 O O . PRO A 1 95 ? -0.415 -10.456 15.533 1.00 64.44 95 PRO A O 1
ATOM 766 N N . GLN A 1 96 ? -0.831 -11.404 17.533 1.00 69.69 96 GLN A N 1
ATOM 767 C CA . GLN A 1 96 ? -2.284 -11.386 17.407 1.00 69.69 96 GLN A CA 1
ATOM 768 C C . GLN A 1 96 ? -2.787 -9.944 17.520 1.00 69.69 96 GLN A C 1
ATOM 770 O O . GLN A 1 96 ? -3.302 -9.496 18.541 1.00 69.69 96 GLN A O 1
ATOM 775 N N . ARG A 1 97 ? -2.584 -9.172 16.452 1.00 69.06 97 ARG A N 1
ATOM 776 C CA . ARG A 1 97 ? -2.997 -7.778 16.350 1.00 69.06 97 ARG A CA 1
ATOM 777 C C . ARG A 1 97 ? -4.468 -7.752 15.969 1.00 69.06 97 ARG A C 1
ATOM 779 O O . ARG A 1 97 ? -4.840 -7.824 14.800 1.00 69.06 97 ARG A O 1
ATOM 786 N N . VAL A 1 98 ? -5.319 -7.666 16.984 1.00 82.62 98 VAL A N 1
ATOM 787 C CA . VAL A 1 98 ? -6.751 -7.439 16.793 1.00 82.62 98 VAL A CA 1
ATOM 788 C C . VAL A 1 98 ? -6.956 -5.980 16.400 1.00 82.62 98 VAL A C 1
ATOM 790 O O . VAL A 1 98 ? -6.695 -5.068 17.179 1.00 82.62 98 VAL A O 1
ATOM 793 N N . LEU A 1 99 ? -7.434 -5.756 15.177 1.00 87.38 99 LEU A N 1
ATOM 794 C CA . LEU A 1 99 ? -7.743 -4.412 14.694 1.00 87.38 99 LEU A CA 1
ATOM 795 C C . LEU A 1 99 ? -8.866 -3.773 15.520 1.00 87.38 99 LEU A C 1
ATOM 797 O O . LEU A 1 99 ? -9.914 -4.394 15.751 1.00 87.38 99 LEU A O 1
ATOM 801 N N . THR A 1 100 ? -8.690 -2.505 15.885 1.00 93.25 100 THR A N 1
ATOM 802 C CA . THR A 1 100 ? -9.726 -1.711 16.556 1.00 93.25 100 THR A CA 1
ATOM 803 C C . THR A 1 100 ? -10.909 -1.440 15.620 1.00 93.25 100 THR A C 1
ATOM 805 O O . THR A 1 100 ? -10.824 -1.580 14.397 1.00 93.25 100 THR A O 1
ATOM 808 N N . LYS A 1 101 ? -12.055 -1.024 16.175 1.00 95.69 101 LYS A N 1
ATOM 809 C CA . LYS A 1 101 ? -13.250 -0.692 15.374 1.00 95.69 101 LYS A CA 1
ATOM 810 C C . LYS A 1 101 ? -12.983 0.434 14.372 1.00 95.69 101 LYS A C 1
ATOM 812 O O . LYS A 1 101 ? -13.422 0.340 13.228 1.00 95.69 101 LYS A O 1
ATOM 817 N N . ALA A 1 102 ? -12.228 1.453 14.781 1.00 95.88 102 ALA A N 1
ATOM 818 C CA . ALA A 1 102 ? -11.826 2.549 13.907 1.00 95.88 102 ALA A CA 1
ATOM 819 C C . ALA A 1 102 ? -10.942 2.046 12.756 1.00 95.88 102 ALA A C 1
ATOM 821 O O . ALA A 1 102 ? -11.243 2.319 11.597 1.00 95.88 102 ALA A O 1
ATOM 822 N N . GLN A 1 103 ? -9.930 1.222 13.052 1.00 94.50 103 GLN A N 1
ATOM 823 C CA . GLN A 1 103 ? -9.048 0.639 12.033 1.00 94.50 103 GLN A CA 1
ATOM 824 C C . GLN A 1 103 ? -9.822 -0.220 11.025 1.00 94.50 103 GLN A C 1
ATOM 826 O O . GLN A 1 103 ? -9.652 -0.065 9.817 1.00 94.50 103 GLN A O 1
ATOM 831 N N . LYS A 1 104 ? -10.740 -1.075 11.497 1.00 94.31 104 LYS A N 1
ATOM 832 C CA . LYS A 1 104 ? -11.608 -1.874 10.614 1.00 94.31 104 LYS A CA 1
ATOM 833 C C . LYS A 1 104 ? -12.470 -0.993 9.707 1.00 94.31 104 LYS A C 1
ATOM 835 O O . LYS A 1 104 ? -12.638 -1.319 8.535 1.00 94.31 104 LYS A O 1
ATOM 840 N N . LYS A 1 105 ? -12.987 0.127 10.224 1.00 96.50 105 LYS A N 1
ATOM 841 C CA . LYS A 1 105 ? -13.783 1.085 9.441 1.00 96.50 105 LYS A CA 1
ATOM 842 C C . LYS A 1 105 ? -12.945 1.760 8.354 1.00 96.50 105 LYS A C 1
ATOM 844 O O . LYS A 1 105 ? -13.415 1.863 7.225 1.00 96.50 105 LYS A O 1
ATOM 849 N N . VAL A 1 106 ? -11.711 2.155 8.670 1.00 96.75 106 VAL A N 1
ATOM 850 C CA . VAL A 1 106 ? -10.768 2.727 7.693 1.00 96.75 106 VAL A CA 1
ATOM 851 C C . VAL A 1 106 ? -10.476 1.727 6.572 1.00 96.75 106 VAL A C 1
ATOM 853 O O . VAL A 1 106 ? -10.635 2.065 5.404 1.00 96.75 106 VAL A O 1
ATOM 856 N N . ILE A 1 107 ? -10.157 0.474 6.910 1.00 91.75 107 ILE A N 1
ATOM 857 C CA . ILE A 1 107 ? -9.878 -0.579 5.916 1.00 91.75 107 ILE A CA 1
ATOM 858 C C . ILE A 1 107 ? -11.119 -0.889 5.068 1.00 91.75 107 ILE A C 1
ATOM 860 O O . ILE A 1 107 ? -11.016 -1.068 3.856 1.00 91.75 107 ILE A O 1
ATOM 864 N N . SER A 1 108 ? -12.303 -0.935 5.685 1.00 93.44 108 SER A N 1
ATOM 865 C CA . SER A 1 108 ? -13.557 -1.157 4.961 1.00 93.44 108 SER A CA 1
ATOM 866 C C . SER A 1 108 ? -13.864 -0.025 3.984 1.00 93.44 108 SER A C 1
ATOM 868 O O . SER A 1 108 ? -14.294 -0.310 2.869 1.00 93.44 108 SER A O 1
ATOM 870 N N . LYS A 1 109 ? -13.653 1.237 4.385 1.00 96.31 109 LYS A N 1
ATOM 871 C CA . LYS A 1 109 ? -13.821 2.392 3.496 1.00 96.31 109 LYS A CA 1
ATOM 872 C C . LYS A 1 109 ? -12.832 2.316 2.338 1.00 96.31 109 LYS A C 1
ATOM 874 O O . LYS A 1 109 ? -13.251 2.382 1.196 1.00 96.31 109 LYS A O 1
ATOM 879 N N . PHE A 1 110 ? -11.557 2.070 2.630 1.00 94.19 110 PHE A N 1
ATOM 880 C CA . PHE A 1 110 ? -10.519 1.952 1.609 1.00 94.19 110 PHE A CA 1
ATOM 881 C C . PHE A 1 110 ? -10.839 0.872 0.562 1.00 94.19 110 PHE A C 1
ATOM 883 O O . PHE A 1 110 ? -10.768 1.126 -0.634 1.00 94.19 110 PHE A O 1
ATOM 890 N N . ARG A 1 111 ? -11.275 -0.321 0.991 1.00 93.06 111 ARG A N 1
ATOM 891 C CA . ARG A 1 111 ? -11.698 -1.395 0.072 1.00 93.06 111 ARG A CA 1
ATOM 892 C C . ARG A 1 111 ? -12.887 -1.003 -0.801 1.00 93.06 111 ARG A C 1
ATOM 894 O O . ARG A 1 111 ? -12.941 -1.413 -1.960 1.00 93.06 111 ARG A O 1
ATOM 901 N N . LYS A 1 112 ? -13.838 -0.253 -0.239 1.00 94.00 112 LYS A N 1
ATOM 902 C CA . LYS A 1 112 ? -14.988 0.259 -0.982 1.00 94.00 112 LYS A CA 1
ATOM 903 C C . LYS A 1 112 ? -14.542 1.279 -2.027 1.00 94.00 112 LYS A C 1
ATOM 905 O O . LYS A 1 112 ? -14.850 1.080 -3.191 1.00 94.00 112 LYS A O 1
ATOM 910 N N . ASP A 1 113 ? -13.758 2.275 -1.623 1.00 95.56 113 ASP A N 1
ATOM 911 C CA . ASP A 1 113 ? -13.260 3.328 -2.514 1.00 95.56 113 ASP A CA 1
ATOM 912 C C . ASP A 1 113 ? -12.485 2.724 -3.705 1.00 95.56 113 ASP A C 1
ATOM 914 O O . ASP A 1 113 ? -12.657 3.153 -4.841 1.00 95.56 113 ASP A O 1
ATOM 918 N N . LEU A 1 114 ? -11.685 1.673 -3.470 1.00 92.94 114 LEU A N 1
ATOM 919 C CA . LEU A 1 114 ? -11.013 0.931 -4.543 1.00 92.94 114 LEU A CA 1
ATOM 920 C C . LEU A 1 114 ? -11.996 0.189 -5.457 1.00 92.94 114 LEU A C 1
ATOM 922 O O . LEU A 1 114 ? -11.850 0.216 -6.677 1.00 92.94 114 LEU A O 1
ATOM 926 N N . SER A 1 115 ? -13.012 -0.453 -4.880 1.00 90.75 115 SER A N 1
ATOM 927 C CA . SER A 1 115 ? -14.024 -1.167 -5.666 1.00 90.75 115 SER A CA 1
ATOM 928 C C . SER A 1 115 ? -14.831 -0.209 -6.545 1.00 90.75 115 SER A C 1
ATOM 930 O O . SER A 1 115 ? -15.169 -0.570 -7.670 1.00 90.75 115 SER A O 1
ATOM 932 N N . ASP A 1 116 ? -15.090 1.010 -6.062 1.00 94.50 116 ASP A N 1
ATOM 933 C CA . ASP A 1 116 ? -15.818 2.055 -6.788 1.00 94.50 116 ASP A CA 1
ATOM 934 C C . ASP A 1 116 ? -15.048 2.529 -8.041 1.00 94.50 116 ASP A C 1
ATOM 936 O O . ASP A 1 116 ? -15.670 2.863 -9.047 1.00 94.50 116 ASP A O 1
ATOM 940 N N . ILE A 1 117 ? -13.708 2.477 -8.031 1.00 93.19 117 ILE A N 1
ATOM 941 C CA . ILE A 1 117 ? -12.855 2.733 -9.213 1.00 93.19 117 ILE A CA 1
ATOM 942 C C . ILE A 1 117 ? -12.542 1.464 -10.030 1.00 93.19 117 ILE A C 1
ATOM 944 O O . ILE A 1 117 ? -11.697 1.489 -10.921 1.00 93.19 117 ILE A O 1
ATOM 948 N N . GLY A 1 118 ? -13.195 0.337 -9.727 1.00 90.50 118 GLY A N 1
ATOM 949 C CA . GLY A 1 118 ? -13.010 -0.937 -10.430 1.00 90.50 118 GLY A CA 1
ATOM 950 C C . GLY A 1 118 ? -11.761 -1.729 -10.025 1.00 90.50 118 GLY A C 1
ATOM 951 O O . GLY A 1 118 ? -11.473 -2.762 -10.631 1.00 90.50 118 GLY A O 1
ATOM 952 N N . LEU A 1 119 ? -11.033 -1.301 -8.989 1.00 88.38 119 LEU A N 1
ATOM 953 C CA . LEU A 1 119 ? -9.843 -1.985 -8.487 1.00 88.38 119 LEU A CA 1
ATOM 954 C C . LEU A 1 119 ? -10.191 -2.887 -7.297 1.00 88.38 119 LEU A C 1
ATOM 956 O O . LEU A 1 119 ? -10.840 -2.483 -6.334 1.00 88.38 119 LEU A O 1
ATOM 960 N N . LYS A 1 120 ? -9.716 -4.134 -7.319 1.00 87.19 120 LYS A N 1
ATOM 961 C CA . LYS A 1 120 ? -9.846 -5.062 -6.186 1.00 87.19 120 LYS A CA 1
ATOM 962 C C . LYS A 1 120 ? -8.479 -5.314 -5.578 1.00 87.19 120 LYS A C 1
ATOM 964 O O . LYS A 1 120 ? -7.536 -5.639 -6.291 1.00 87.19 120 LYS A O 1
ATOM 969 N N . LEU A 1 121 ? -8.386 -5.199 -4.251 1.00 82.38 121 LEU A N 1
ATOM 970 C CA . LEU A 1 121 ? -7.170 -5.596 -3.550 1.00 82.38 121 LEU A CA 1
ATOM 971 C C . LEU A 1 121 ? -6.930 -7.099 -3.739 1.00 82.38 121 LEU A C 1
ATOM 973 O O . LEU A 1 121 ? -7.879 -7.879 -3.587 1.00 82.38 121 LEU A O 1
ATOM 977 N N . PRO A 1 122 ? -5.685 -7.514 -4.020 1.00 81.94 122 PRO A N 1
ATOM 978 C CA . PRO A 1 122 ? -5.347 -8.921 -4.128 1.00 81.94 122 PRO A CA 1
ATOM 979 C C . PRO A 1 122 ? -5.606 -9.640 -2.799 1.00 81.94 122 PRO A C 1
ATOM 981 O O . PRO A 1 122 ? -5.327 -9.126 -1.712 1.00 81.94 122 PRO A O 1
ATOM 984 N N . ALA A 1 123 ? -6.158 -10.850 -2.887 1.00 82.69 123 ALA A N 1
ATOM 985 C CA . ALA A 1 123 ? -6.309 -11.724 -1.736 1.00 82.69 123 ALA A CA 1
ATOM 986 C C . ALA A 1 123 ? -4.946 -12.346 -1.413 1.00 82.69 123 ALA A C 1
ATOM 988 O O . ALA A 1 123 ? -4.480 -13.241 -2.112 1.00 82.69 123 ALA A O 1
ATOM 989 N N . ILE A 1 124 ? -4.299 -11.848 -0.364 1.00 83.69 124 ILE A N 1
ATOM 990 C CA . ILE A 1 124 ? -3.028 -12.381 0.121 1.00 83.69 124 ILE A CA 1
ATOM 991 C C . ILE A 1 124 ? -3.342 -13.408 1.212 1.00 83.69 124 ILE A C 1
ATOM 993 O O . ILE A 1 124 ? -3.838 -13.046 2.279 1.00 83.69 124 ILE A O 1
ATOM 997 N N . LEU A 1 125 ? -3.104 -14.688 0.917 1.00 80.69 125 LEU A N 1
ATOM 998 C CA . LEU A 1 125 ? -3.422 -15.807 1.815 1.00 80.69 125 LEU A CA 1
ATOM 999 C C . LEU A 1 125 ? -2.322 -16.075 2.855 1.00 80.69 125 LEU A C 1
ATOM 1001 O O . LEU A 1 125 ? -2.610 -16.661 3.897 1.00 80.69 125 LEU A O 1
ATOM 1005 N N . GLY A 1 126 ? -1.089 -15.627 2.601 1.00 82.62 126 GLY A N 1
ATOM 1006 C CA . GLY A 1 126 ? 0.068 -15.897 3.450 1.00 82.62 126 GLY A CA 1
ATOM 1007 C C . GLY A 1 126 ? 1.147 -14.815 3.391 1.00 82.62 126 GLY A C 1
ATOM 1008 O O . GLY A 1 126 ? 1.142 -13.922 2.543 1.00 82.62 126 GLY A O 1
ATOM 1009 N N . MET A 1 127 ? 2.091 -14.883 4.335 1.00 84.44 127 MET A N 1
ATOM 1010 C CA . MET A 1 127 ? 3.197 -13.920 4.441 1.00 84.44 127 MET A CA 1
ATOM 1011 C C . MET A 1 127 ? 4.199 -14.035 3.292 1.00 84.44 127 MET A C 1
ATOM 1013 O O . MET A 1 127 ? 4.772 -13.029 2.877 1.00 84.44 127 MET A O 1
ATOM 1017 N N . ARG A 1 128 ? 4.375 -15.240 2.739 1.00 86.44 128 ARG A N 1
ATOM 1018 C CA . ARG A 1 128 ? 5.213 -15.462 1.557 1.00 86.44 128 ARG A CA 1
ATOM 1019 C C . ARG A 1 128 ? 4.669 -14.689 0.358 1.00 86.44 128 ARG A C 1
ATOM 1021 O O . ARG A 1 128 ? 5.414 -13.924 -0.247 1.00 86.44 128 ARG A O 1
ATOM 1028 N N . GLU A 1 129 ? 3.379 -14.823 0.049 1.00 88.06 129 GLU A N 1
ATOM 1029 C CA . GLU A 1 129 ? 2.754 -14.064 -1.039 1.00 88.06 129 GLU A CA 1
ATOM 1030 C C . GLU A 1 129 ? 2.809 -12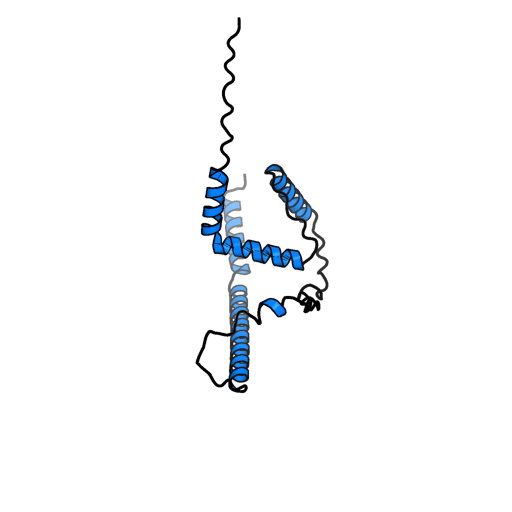.556 -0.781 1.00 88.06 129 GLU A C 1
ATOM 1032 O O . GLU A 1 129 ? 3.050 -11.790 -1.713 1.00 88.06 129 GLU A O 1
ATOM 1037 N N . ALA A 1 130 ? 2.639 -12.125 0.475 1.00 87.75 130 ALA A N 1
ATOM 1038 C CA . ALA A 1 130 ? 2.768 -10.717 0.848 1.00 87.75 130 ALA A CA 1
ATOM 1039 C C . ALA A 1 130 ? 4.163 -10.169 0.522 1.00 87.75 130 ALA A C 1
ATOM 1041 O O . ALA A 1 130 ? 4.292 -9.081 -0.038 1.00 87.75 130 ALA A O 1
ATOM 1042 N N . HIS A 1 131 ? 5.204 -10.936 0.850 1.00 87.38 131 HIS A N 1
ATOM 1043 C CA . HIS A 1 131 ? 6.586 -10.556 0.590 1.00 87.38 131 HIS A CA 1
ATOM 1044 C C . HIS A 1 131 ? 6.878 -10.462 -0.911 1.00 87.38 131 HIS A C 1
ATOM 1046 O O . HIS A 1 131 ? 7.435 -9.463 -1.361 1.00 87.38 131 HIS A O 1
ATOM 1052 N N . VAL A 1 132 ? 6.431 -11.448 -1.696 1.00 90.00 132 VAL A N 1
ATOM 1053 C CA . VAL A 1 132 ? 6.597 -11.444 -3.159 1.00 90.00 132 VAL A CA 1
ATOM 1054 C C . VAL A 1 132 ? 5.883 -10.250 -3.794 1.00 90.00 132 VAL A C 1
ATOM 1056 O O . VAL A 1 132 ? 6.472 -9.553 -4.617 1.00 90.00 132 VAL A O 1
ATOM 1059 N N . GLN A 1 133 ? 4.641 -9.962 -3.387 1.00 90.56 133 GLN A N 1
ATOM 1060 C CA . GLN A 1 133 ? 3.920 -8.790 -3.893 1.00 90.56 133 GLN A CA 1
ATOM 1061 C C . GLN A 1 133 ? 4.618 -7.484 -3.515 1.00 90.56 133 GLN A C 1
ATOM 1063 O O . GLN A 1 133 ? 4.683 -6.572 -4.333 1.00 90.56 133 GLN A O 1
ATOM 1068 N N . MET A 1 134 ? 5.179 -7.392 -2.309 1.00 92.56 134 MET A N 1
ATOM 1069 C CA . MET A 1 134 ? 5.938 -6.216 -1.893 1.00 92.56 134 MET A CA 1
ATOM 1070 C C . MET A 1 134 ? 7.212 -6.027 -2.723 1.00 92.56 134 MET A C 1
ATOM 1072 O O . MET A 1 134 ? 7.496 -4.901 -3.123 1.00 92.56 134 MET A O 1
ATOM 1076 N N . MET A 1 135 ? 7.949 -7.103 -3.020 1.00 93.94 135 MET A N 1
ATOM 1077 C CA . MET A 1 135 ? 9.109 -7.034 -3.914 1.00 93.94 135 MET A CA 1
ATOM 1078 C C . MET A 1 135 ? 8.715 -6.560 -5.313 1.00 93.94 135 MET A C 1
ATOM 1080 O O . MET A 1 135 ? 9.368 -5.670 -5.842 1.00 93.94 135 MET A O 1
ATOM 1084 N N . LEU A 1 136 ? 7.625 -7.090 -5.873 1.00 93.12 136 LEU A N 1
ATOM 1085 C CA . LEU A 1 136 ? 7.121 -6.659 -7.178 1.00 93.12 136 LEU A CA 1
ATOM 1086 C C . LEU A 1 136 ? 6.717 -5.179 -7.176 1.00 93.12 136 LEU A C 1
ATOM 1088 O O . LEU A 1 136 ? 7.061 -4.444 -8.093 1.00 93.12 136 LEU A O 1
ATOM 1092 N N . ILE A 1 137 ? 5.997 -4.725 -6.147 1.00 93.38 137 ILE A N 1
ATOM 1093 C CA . ILE A 1 137 ? 5.607 -3.313 -6.025 1.00 93.38 137 ILE A CA 1
ATOM 1094 C C . ILE A 1 137 ? 6.849 -2.428 -5.935 1.00 93.38 137 ILE A C 1
ATOM 1096 O O . ILE A 1 137 ? 6.898 -1.392 -6.589 1.00 93.38 137 ILE A O 1
ATOM 1100 N N . LYS A 1 138 ? 7.847 -2.835 -5.144 1.00 95.88 138 LYS A N 1
ATOM 1101 C CA . LYS A 1 138 ? 9.103 -2.097 -5.019 1.00 95.88 138 LYS A CA 1
ATOM 1102 C C . LYS A 1 138 ? 9.809 -1.988 -6.370 1.00 95.88 138 LYS A C 1
ATOM 1104 O O . LYS A 1 138 ? 10.172 -0.891 -6.763 1.00 95.88 138 LYS A O 1
ATOM 1109 N N . ASP A 1 139 ? 9.905 -3.095 -7.095 1.00 96.12 139 ASP A N 1
ATOM 1110 C CA . ASP A 1 139 ? 10.512 -3.136 -8.423 1.00 96.12 139 ASP A CA 1
ATOM 1111 C C . ASP A 1 139 ? 9.786 -2.219 -9.425 1.00 96.12 139 ASP A C 1
ATOM 1113 O O . ASP A 1 139 ? 10.425 -1.467 -10.155 1.00 96.12 139 ASP A O 1
ATOM 1117 N N . ILE A 1 140 ? 8.448 -2.187 -9.402 1.00 95.19 140 ILE A N 1
ATOM 1118 C CA . ILE A 1 140 ? 7.651 -1.270 -10.237 1.00 95.19 140 ILE A CA 1
ATOM 1119 C C . ILE A 1 140 ? 7.912 0.196 -9.874 1.00 95.19 140 ILE A C 1
ATOM 1121 O O . ILE A 1 140 ? 7.977 1.044 -10.761 1.00 95.19 140 ILE A O 1
ATOM 1125 N N . VAL A 1 141 ? 8.019 0.508 -8.581 1.00 95.75 141 VAL A N 1
ATOM 1126 C CA . VAL A 1 141 ? 8.295 1.873 -8.109 1.00 95.75 141 VAL A CA 1
ATOM 1127 C C . VAL A 1 141 ? 9.708 2.304 -8.504 1.00 95.75 141 VAL A C 1
ATOM 1129 O O . VAL A 1 141 ? 9.885 3.422 -8.982 1.00 95.75 141 VAL A O 1
ATOM 1132 N N . ASP A 1 142 ? 10.690 1.414 -8.369 1.00 97.75 142 ASP A N 1
ATOM 1133 C CA . ASP A 1 142 ? 12.084 1.684 -8.726 1.00 97.75 142 ASP A CA 1
ATOM 1134 C C . ASP A 1 142 ? 12.243 1.909 -10.248 1.00 97.75 142 ASP A C 1
ATOM 1136 O O . ASP A 1 142 ? 13.031 2.755 -10.669 1.00 97.75 142 ASP A O 1
ATOM 1140 N N . HIS A 1 143 ? 11.428 1.238 -11.072 1.00 96.81 143 HIS A N 1
ATOM 1141 C CA . HIS A 1 143 ? 11.428 1.355 -12.540 1.00 96.81 143 HIS A CA 1
ATOM 1142 C C . HIS A 1 143 ? 10.196 2.100 -13.095 1.00 96.81 143 HIS A C 1
ATOM 1144 O O . HIS A 1 143 ? 9.740 1.840 -14.214 1.00 96.81 143 HIS A O 1
ATOM 1150 N N . GLN A 1 144 ? 9.637 3.048 -12.332 1.00 95.69 144 GLN A N 1
ATOM 1151 C CA . GLN A 1 144 ? 8.340 3.668 -12.636 1.00 95.69 144 GLN A CA 1
ATOM 1152 C C . GLN A 1 144 ? 8.267 4.315 -14.030 1.00 95.69 144 GLN A C 1
ATOM 1154 O O . GLN A 1 144 ? 7.224 4.237 -14.677 1.00 95.69 144 GLN A O 1
ATOM 1159 N N . ALA A 1 145 ? 9.348 4.944 -14.504 1.00 93.81 145 ALA A N 1
ATOM 1160 C CA . ALA A 1 145 ? 9.382 5.592 -15.818 1.00 93.81 145 ALA A CA 1
ATOM 1161 C C . ALA A 1 145 ? 9.232 4.584 -16.969 1.00 93.81 145 ALA A C 1
ATOM 1163 O O . ALA A 1 145 ? 8.407 4.779 -17.856 1.00 93.81 145 ALA A O 1
ATOM 1164 N N . GLU A 1 146 ? 9.975 3.479 -16.926 1.00 93.19 146 GLU A N 1
ATOM 1165 C CA . GLU A 1 146 ? 9.921 2.439 -17.959 1.00 93.19 146 GLU A CA 1
ATOM 1166 C C . GLU A 1 146 ? 8.555 1.747 -17.974 1.00 93.19 146 GLU A C 1
ATOM 1168 O O . GLU A 1 146 ? 7.960 1.537 -19.034 1.00 93.19 146 GLU A O 1
ATOM 1173 N N . VAL A 1 147 ? 8.010 1.460 -16.788 1.00 92.75 147 VAL A N 1
ATOM 1174 C CA . VAL A 1 147 ? 6.666 0.887 -16.651 1.00 92.75 147 VAL A CA 1
ATOM 1175 C C . VAL A 1 147 ? 5.597 1.856 -17.170 1.00 92.75 147 VAL A C 1
ATOM 1177 O O . VAL A 1 147 ? 4.661 1.425 -17.843 1.00 92.75 147 VAL A O 1
ATOM 1180 N N . ALA A 1 148 ? 5.727 3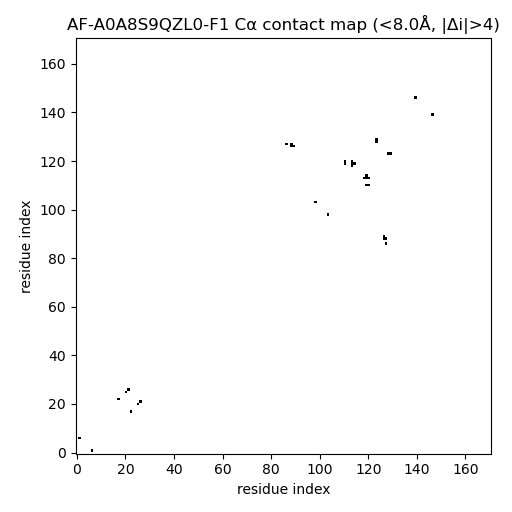.159 -16.905 1.00 92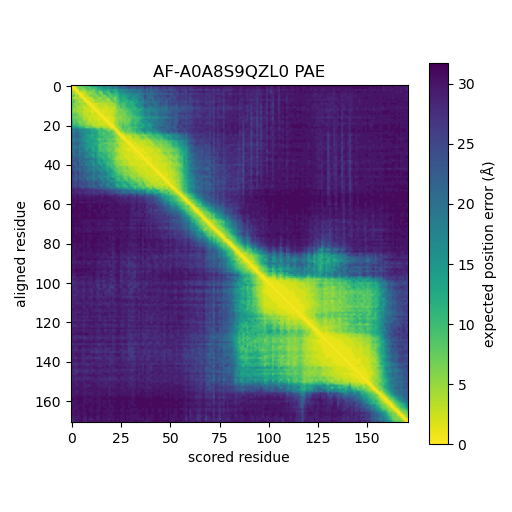.31 148 ALA A N 1
ATOM 1181 C CA . ALA A 1 148 ? 4.785 4.166 -17.390 1.00 92.31 148 ALA A CA 1
ATOM 1182 C C . ALA A 1 148 ? 4.772 4.256 -18.924 1.00 92.31 148 ALA A C 1
ATOM 1184 O O . ALA A 1 148 ? 3.691 4.279 -19.515 1.00 92.31 148 ALA A O 1
ATOM 1185 N N . GLU A 1 149 ? 5.941 4.234 -19.571 1.00 91.19 149 GLU A N 1
ATOM 1186 C CA . GLU A 1 149 ? 6.047 4.204 -21.036 1.00 91.19 149 GLU A CA 1
ATOM 1187 C C . GLU A 1 149 ? 5.366 2.954 -21.623 1.00 91.19 149 GLU A C 1
ATOM 1189 O O . GLU A 1 149 ? 4.570 3.056 -22.561 1.00 91.19 149 GLU A O 1
ATOM 1194 N N . LEU A 1 150 ? 5.590 1.775 -21.027 1.00 89.12 150 LEU A N 1
ATOM 1195 C CA . LEU A 1 150 ? 4.936 0.529 -21.450 1.00 89.12 150 LEU A CA 1
ATOM 1196 C C . LEU A 1 150 ? 3.407 0.591 -21.321 1.00 89.12 150 LEU A C 1
ATOM 1198 O O . LEU A 1 150 ? 2.684 0.130 -22.212 1.00 89.12 150 LEU A O 1
ATOM 1202 N N . LEU A 1 151 ? 2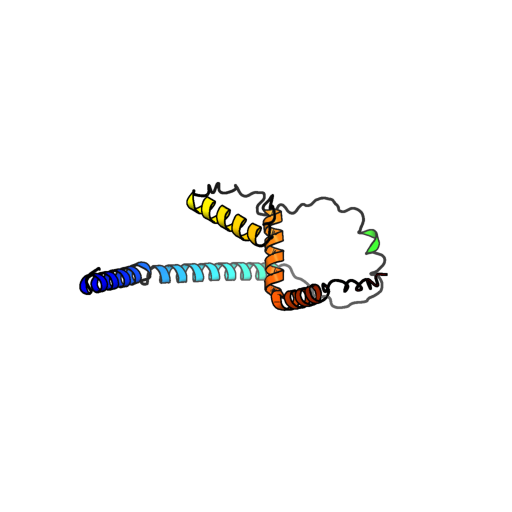.901 1.166 -20.229 1.00 86.19 151 LEU A N 1
ATOM 1203 C CA . LEU A 1 151 ? 1.463 1.310 -20.007 1.00 86.19 151 LEU A CA 1
ATOM 1204 C C . LEU A 1 151 ? 0.832 2.314 -20.977 1.00 86.19 151 LEU A C 1
ATOM 1206 O O . LEU A 1 151 ? -0.246 2.035 -21.504 1.00 86.19 151 LEU A O 1
ATOM 1210 N N . ASN A 1 152 ? 1.519 3.420 -21.271 1.00 83.19 152 ASN A N 1
ATOM 1211 C CA . ASN A 1 152 ? 1.056 4.434 -22.217 1.00 83.19 152 ASN A CA 1
ATOM 1212 C C . ASN A 1 152 ? 0.884 3.850 -23.634 1.00 83.19 152 ASN A C 1
ATOM 1214 O O . ASN A 1 152 ? -0.157 4.029 -24.271 1.00 83.19 152 ASN A O 1
ATOM 1218 N N . ILE A 1 153 ? 1.851 3.046 -24.095 1.00 76.44 153 ILE A N 1
ATOM 1219 C CA . ILE A 1 153 ? 1.768 2.340 -25.387 1.00 76.44 153 ILE A CA 1
ATOM 1220 C C . ILE A 1 153 ? 0.563 1.383 -25.427 1.00 76.44 153 ILE A C 1
ATOM 1222 O O . ILE A 1 153 ? -0.092 1.246 -26.463 1.00 76.44 153 ILE A O 1
ATOM 1226 N N . SER A 1 154 ? 0.255 0.723 -24.309 1.00 66.31 154 SER A N 1
ATOM 1227 C CA . SER A 1 154 ? -0.847 -0.240 -24.217 1.00 66.31 154 SER A CA 1
ATOM 1228 C C . SER A 1 154 ? -2.226 0.435 -24.254 1.00 66.31 154 SER A C 1
ATOM 1230 O O . SER A 1 154 ? -3.144 -0.067 -24.905 1.00 66.31 154 SER A O 1
ATOM 1232 N N . THR A 1 155 ? -2.374 1.613 -23.638 1.00 61.03 155 THR A N 1
ATOM 1233 C CA . THR A 1 155 ? -3.629 2.387 -23.668 1.00 61.03 155 THR A CA 1
ATOM 1234 C C . THR A 1 155 ? -3.919 3.039 -25.021 1.00 61.03 155 THR A C 1
ATOM 1236 O O . THR A 1 155 ? -5.083 3.237 -25.356 1.00 61.03 155 THR A O 1
ATOM 1239 N N . LEU A 1 156 ? -2.893 3.316 -25.834 1.00 60.00 156 LEU A N 1
ATOM 1240 C CA . LEU A 1 156 ? -3.046 3.921 -27.166 1.00 60.00 156 LEU A CA 1
ATOM 1241 C C . LEU A 1 156 ? -3.554 2.945 -28.247 1.00 60.00 156 LEU A C 1
ATOM 1243 O O . LEU A 1 156 ? -3.922 3.380 -29.333 1.00 60.00 156 LEU A O 1
ATOM 1247 N N . LYS A 1 157 ? -3.594 1.632 -27.979 1.00 57.47 157 LYS A N 1
ATOM 1248 C CA . LYS A 1 157 ? -4.059 0.607 -28.939 1.00 57.47 157 LYS A CA 1
ATOM 1249 C C . LYS A 1 157 ? -5.531 0.196 -28.784 1.00 57.47 157 LYS A C 1
ATOM 1251 O O . LYS A 1 157 ? -5.956 -0.748 -29.444 1.00 57.47 157 LYS A O 1
ATOM 1256 N N . LEU A 1 158 ? -6.300 0.870 -27.928 1.00 52.94 158 LEU A N 1
ATOM 1257 C CA . LEU A 1 158 ? -7.698 0.534 -27.621 1.00 52.94 158 LEU A CA 1
ATOM 1258 C C . LEU A 1 158 ? -8.726 1.482 -28.259 1.00 52.94 158 LEU A C 1
ATOM 1260 O O . LEU A 1 158 ? -9.835 1.595 -27.740 1.00 52.94 158 LEU A O 1
ATOM 1264 N N . ASP A 1 159 ? -8.407 2.139 -29.378 1.00 48.88 159 ASP A N 1
ATOM 1265 C CA . ASP A 1 159 ? -9.486 2.723 -30.181 1.00 48.88 159 ASP A CA 1
ATOM 1266 C C . ASP A 1 159 ? -10.353 1.570 -30.725 1.00 48.88 159 ASP A C 1
ATOM 1268 O O . ASP A 1 159 ? -9.811 0.629 -31.323 1.00 48.88 159 ASP A O 1
ATOM 1272 N N . PRO A 1 160 ? -11.679 1.560 -30.484 1.00 60.25 160 PRO A N 1
ATOM 1273 C CA . PRO A 1 160 ? -12.548 0.536 -31.044 1.00 60.25 160 PRO A CA 1
ATOM 1274 C C . PRO A 1 160 ? -12.462 0.573 -32.576 1.00 60.25 160 PRO A C 1
ATOM 1276 O O . PRO A 1 160 ? -12.298 1.654 -33.142 1.00 60.25 160 PRO A O 1
ATOM 1279 N N . PRO A 1 161 ? -12.636 -0.562 -33.280 1.00 54.44 161 PRO A N 1
ATOM 1280 C CA . PRO A 1 161 ? -12.842 -0.509 -34.718 1.00 54.44 161 PRO A CA 1
ATOM 1281 C C . PRO A 1 161 ? -14.052 0.391 -34.983 1.00 54.44 161 PRO A C 1
ATOM 1283 O O . PRO A 1 161 ? -15.140 0.114 -34.472 1.00 54.44 161 PRO A O 1
ATOM 1286 N N . GLU A 1 162 ? -13.858 1.466 -35.751 1.00 52.81 162 GLU A N 1
ATOM 1287 C CA . GLU A 1 162 ? -14.956 2.291 -36.244 1.00 52.81 162 GLU A CA 1
ATOM 1288 C C . GLU A 1 162 ? -15.975 1.369 -36.917 1.00 52.81 162 GLU A C 1
ATOM 1290 O O . GLU A 1 162 ? -15.687 0.681 -37.900 1.00 52.81 162 GLU A O 1
ATOM 1295 N N . VAL A 1 163 ? -17.167 1.301 -36.327 1.00 55.44 163 VAL A N 1
ATOM 1296 C CA . VAL A 1 163 ? -18.276 0.513 -36.852 1.00 55.44 163 VAL A CA 1
ATOM 1297 C C . VAL A 1 163 ? -18.609 1.099 -38.228 1.00 55.44 163 VAL A C 1
ATOM 1299 O O . VAL A 1 163 ? -18.919 2.290 -38.300 1.00 55.44 163 VAL A O 1
ATOM 1302 N N . PRO A 1 164 ? -18.536 0.334 -39.333 1.00 50.09 164 PRO A N 1
ATOM 1303 C CA . PRO A 1 164 ? -18.867 0.875 -40.638 1.00 50.09 164 PRO A CA 1
ATOM 1304 C C . PRO A 1 164 ? -20.348 1.250 -40.632 1.00 50.09 164 PRO A C 1
ATOM 1306 O O . PRO A 1 164 ? -21.218 0.406 -40.411 1.00 50.09 164 PRO A O 1
ATOM 1309 N N . ASN A 1 165 ? -20.615 2.537 -40.842 1.00 48.41 165 ASN A N 1
ATOM 1310 C CA . ASN A 1 165 ? -21.954 3.097 -40.933 1.00 48.41 165 ASN A CA 1
ATOM 1311 C C . ASN A 1 165 ? -22.755 2.300 -41.970 1.00 48.41 165 ASN A C 1
ATOM 1313 O O . ASN A 1 165 ? -22.474 2.360 -43.168 1.00 48.41 165 ASN A O 1
ATOM 1317 N N . SER A 1 166 ? -23.750 1.540 -41.516 1.00 53.72 166 SER A N 1
ATOM 1318 C CA . SER A 1 166 ? -24.693 0.879 -42.406 1.00 53.72 166 SER A CA 1
ATOM 1319 C C . SER A 1 166 ? -25.516 1.959 -43.100 1.00 53.72 166 SER A C 1
ATOM 1321 O O . SER A 1 166 ? -26.317 2.646 -42.463 1.00 53.72 166 SER A O 1
ATOM 1323 N N . VAL A 1 167 ? -25.293 2.119 -44.403 1.00 49.31 167 VAL A N 1
ATOM 1324 C CA . VAL A 1 167 ? -26.103 2.954 -45.286 1.00 49.31 167 VAL A CA 1
ATOM 1325 C C . VAL A 1 167 ? -27.527 2.403 -45.266 1.00 49.31 167 VAL A C 1
ATOM 1327 O O . VAL A 1 167 ? -27.823 1.375 -45.867 1.00 49.31 167 VAL A O 1
ATOM 1330 N N . SER A 1 168 ? -28.405 3.078 -44.531 1.00 49.28 168 SER A N 1
ATOM 1331 C CA . SER A 1 168 ? -29.846 2.922 -44.667 1.00 49.28 168 SER A CA 1
ATOM 1332 C C . SER A 1 168 ? -30.284 3.773 -45.854 1.00 49.28 168 SER A C 1
ATOM 1334 O O . SER A 1 168 ? -30.455 4.985 -45.734 1.00 49.28 168 SER A O 1
ATOM 1336 N N . THR A 1 169 ? -30.425 3.155 -47.023 1.00 51.00 169 THR A N 1
ATOM 1337 C CA . THR A 1 169 ? -31.271 3.695 -48.091 1.00 51.00 169 THR A CA 1
ATOM 1338 C C . THR A 1 169 ? -32.581 2.937 -48.054 1.00 51.00 169 THR A C 1
ATOM 1340 O O . THR A 1 169 ? -32.653 1.782 -48.467 1.00 51.00 169 THR A O 1
ATOM 1343 N N . GLY A 1 170 ? -33.600 3.595 -47.506 1.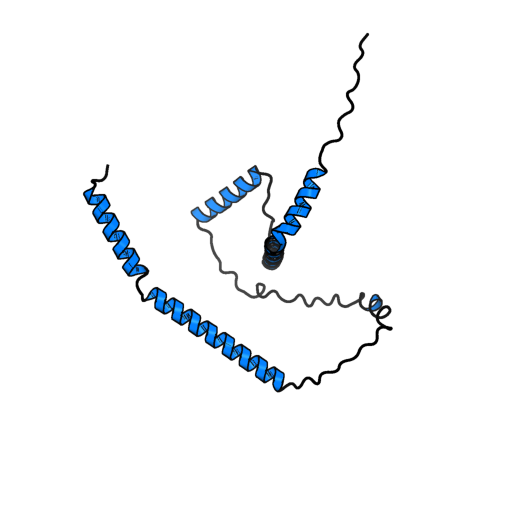00 49.38 170 GLY A N 1
ATOM 1344 C CA . GLY A 1 170 ? -34.985 3.187 -47.657 1.00 49.38 170 GLY A CA 1
ATOM 1345 C C . GLY A 1 170 ? -35.530 3.596 -49.024 1.00 49.38 170 GLY A C 1
ATOM 1346 O O . GLY A 1 170 ? -35.297 4.724 -49.457 1.00 49.38 170 GLY A O 1
ATOM 1347 N N . CYS A 1 171 ? -36.236 2.665 -49.663 1.00 40.28 171 CYS A N 1
ATOM 1348 C CA . CYS A 1 171 ? -37.502 2.792 -50.403 1.00 40.28 171 CYS A CA 1
ATOM 1349 C C . CYS A 1 171 ? -37.726 1.504 -51.200 1.00 40.28 171 CYS A C 1
ATOM 1351 O O . CYS A 1 171 ? -36.816 1.124 -51.968 1.00 40.28 171 CYS A O 1
#

Foldseek 3Di:
DDDPVVVVVVVVVVVVVCCVVVPDPVVVVVVVVVVVVVVVVVVVVVVVVVVVVVVDDDDDDDDDDDDPPVVVVVVVDDPPVPPVVCPPVNPDDPPPDDDDPVRVVVVVVVQVVCVVVVHHDDDDPDPVSVVVVVVVVVVCVVVVVVVVVVVVVVVVPPDPPDDPPDDDDDD